Protein AF-A0A2V5M0D2-F1 (afdb_monomer_lite)

Secondary structure (DSSP, 8-state):
------------TTS--HHHHHHHHHHHHHHHHHH-GGGHHHHHHHHHHHHHHHHHHHHHHHHHHHHHHHHHTS-HHHHHHHHHHHHHHHHHHHHHHHHHHHHHHHHH-TT--

pLDDT: mean 85.84, std 12.55, range [46.84, 97.94]

Structure (mmCIF, N/CA/C/O backbone):
data_AF-A0A2V5M0D2-F1
#
_entry.id   AF-A0A2V5M0D2-F1
#
loop_
_atom_site.group_PDB
_atom_site.id
_atom_site.type_symbol
_atom_site.label_atom_id
_atom_site.label_alt_id
_atom_site.label_comp_id
_atom_site.label_asym_id
_atom_site.label_entity_id
_atom_site.label_seq_id
_atom_site.pdbx_PDB_ins_code
_atom_site.Cartn_x
_atom_site.Cartn_y
_atom_site.Cartn_z
_atom_site.occupancy
_atom_site.B_iso_or_equiv
_atom_site.auth_seq_id
_atom_site.auth_comp_id
_atom_site.auth_asym_id
_atom_site.auth_atom_id
_atom_site.pdbx_PDB_model_num
ATOM 1 N N . MET A 1 1 ? -16.526 43.620 7.195 1.00 46.84 1 MET A N 1
ATOM 2 C CA . MET A 1 1 ? -15.321 42.775 7.030 1.00 46.84 1 MET A CA 1
ATOM 3 C C . MET A 1 1 ? -15.617 41.745 5.949 1.00 46.84 1 MET A C 1
ATOM 5 O O . MET A 1 1 ? -16.422 40.856 6.179 1.00 46.84 1 MET A O 1
ATOM 9 N N . ILE A 1 2 ? -15.094 41.954 4.739 1.00 50.06 2 ILE A N 1
ATOM 10 C CA . ILE A 1 2 ? -15.476 41.215 3.525 1.00 50.06 2 ILE A CA 1
ATOM 11 C C . ILE A 1 2 ? -14.690 39.901 3.465 1.00 50.06 2 ILE A C 1
ATOM 13 O O . ILE A 1 2 ? -13.460 39.911 3.514 1.00 50.06 2 ILE A O 1
ATOM 17 N N . ALA A 1 3 ? -15.407 38.782 3.361 1.00 60.19 3 ALA A N 1
ATOM 18 C CA . ALA A 1 3 ? -14.834 37.463 3.138 1.00 60.19 3 ALA A CA 1
ATOM 19 C C . ALA A 1 3 ? -14.063 37.447 1.808 1.00 60.19 3 ALA A C 1
ATOM 21 O O . ALA A 1 3 ? -14.629 37.653 0.735 1.00 60.19 3 ALA A O 1
ATOM 22 N N . LYS A 1 4 ? -12.752 37.207 1.881 1.00 54.47 4 LYS A N 1
ATOM 23 C CA . LYS A 1 4 ? -11.897 36.994 0.714 1.00 54.47 4 LYS A CA 1
ATOM 24 C C . LYS A 1 4 ? -12.239 35.624 0.132 1.00 54.47 4 LYS A C 1
ATOM 26 O O . LYS A 1 4 ? -11.843 34.604 0.686 1.00 54.47 4 LYS A O 1
ATOM 31 N N . ALA A 1 5 ? -13.007 35.613 -0.955 1.00 61.75 5 ALA A N 1
ATOM 32 C CA . ALA A 1 5 ? -13.273 34.410 -1.731 1.00 61.75 5 ALA A CA 1
ATOM 33 C C . ALA A 1 5 ? -11.937 33.739 -2.092 1.00 61.75 5 ALA A C 1
ATOM 35 O O . ALA A 1 5 ? -11.074 34.352 -2.727 1.00 61.75 5 ALA A O 1
ATOM 36 N N . ALA A 1 6 ? -11.747 32.501 -1.632 1.00 62.81 6 ALA A N 1
ATOM 37 C CA . ALA A 1 6 ? -10.588 31.694 -1.974 1.00 62.81 6 ALA A CA 1
ATOM 38 C C . ALA A 1 6 ? -10.615 31.436 -3.487 1.00 62.81 6 ALA A C 1
ATOM 40 O O . ALA A 1 6 ? -11.467 30.712 -3.996 1.00 62.81 6 ALA A O 1
ATOM 41 N N . GLN A 1 7 ? -9.714 32.100 -4.210 1.00 66.06 7 GLN A N 1
ATOM 42 C CA . GLN A 1 7 ? -9.553 31.949 -5.653 1.00 66.06 7 GLN A CA 1
ATOM 43 C C . GLN A 1 7 ? -9.249 30.475 -5.986 1.00 66.06 7 GLN A C 1
ATOM 45 O O . GLN A 1 7 ? -8.350 29.900 -5.365 1.00 66.06 7 GLN A O 1
ATOM 50 N N . PRO A 1 8 ? -9.944 29.845 -6.953 1.00 58.25 8 PRO A N 1
ATOM 51 C CA . PRO A 1 8 ? -9.604 28.496 -7.382 1.00 58.25 8 PRO A CA 1
ATOM 52 C C . PRO A 1 8 ? -8.219 28.529 -8.034 1.00 58.25 8 PRO A C 1
ATOM 54 O O . PRO A 1 8 ? -8.001 29.252 -9.007 1.00 58.25 8 PRO A O 1
ATOM 57 N N . ILE A 1 9 ? -7.268 27.762 -7.492 1.00 68.06 9 ILE A N 1
ATOM 58 C CA . ILE A 1 9 ? -5.931 27.625 -8.077 1.00 68.06 9 ILE A CA 1
ATOM 59 C C . ILE A 1 9 ? -6.099 27.072 -9.497 1.00 68.06 9 ILE A C 1
ATOM 61 O O . ILE A 1 9 ? -6.389 25.889 -9.684 1.00 68.06 9 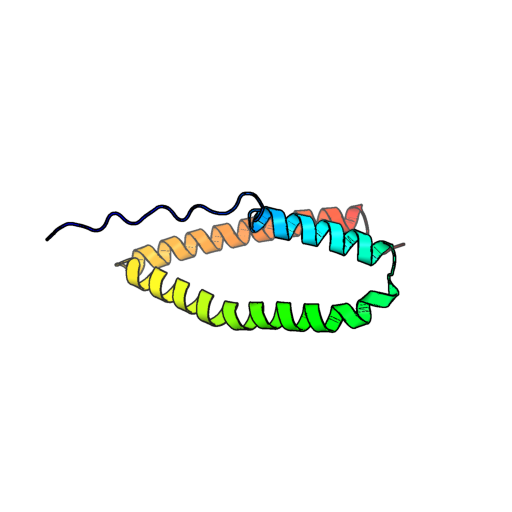ILE A O 1
ATOM 65 N N . ARG A 1 10 ? -5.936 27.935 -10.507 1.00 64.81 10 ARG A N 1
ATOM 66 C CA . ARG A 1 10 ? -5.910 27.539 -11.916 1.00 64.81 10 ARG A CA 1
ATOM 67 C C . ARG A 1 10 ? -4.667 26.685 -12.138 1.00 64.81 10 ARG A C 1
ATOM 69 O O . ARG A 1 10 ? -3.565 27.215 -12.244 1.00 64.81 10 ARG A O 1
ATOM 76 N N . ARG A 1 11 ? -4.830 25.359 -12.158 1.00 63.72 11 ARG A N 1
ATOM 77 C CA . ARG A 1 11 ? -3.735 24.449 -12.507 1.00 63.72 11 ARG A CA 1
ATOM 78 C C . ARG A 1 11 ? -3.382 24.657 -13.988 1.00 63.72 11 ARG A C 1
ATOM 80 O O . ARG A 1 11 ? -4.288 24.591 -14.818 1.00 63.72 11 ARG A O 1
ATOM 87 N N . PRO A 1 12 ? -2.113 24.933 -14.332 1.00 64.69 12 PRO A N 1
ATOM 88 C CA . PRO A 1 12 ? -1.683 25.023 -15.724 1.00 64.69 12 PRO A CA 1
ATOM 89 C C . PRO A 1 12 ? -1.973 23.710 -16.465 1.00 64.69 12 PRO A C 1
ATOM 91 O O . PRO A 1 12 ? -1.715 22.632 -15.932 1.00 64.69 12 PRO A O 1
ATOM 94 N N . TRP A 1 13 ? -2.470 23.800 -17.702 1.00 57.97 13 TRP A N 1
ATOM 95 C CA . TRP A 1 13 ? -2.872 22.663 -18.554 1.00 57.97 13 TRP A CA 1
ATOM 96 C C . TRP A 1 13 ? -1.727 21.672 -18.865 1.00 57.97 13 TRP A C 1
ATOM 98 O O . TRP A 1 13 ? -1.963 20.553 -19.307 1.00 57.97 13 TRP A O 1
ATOM 108 N N . TYR A 1 14 ? -0.481 22.066 -18.592 1.00 63.94 14 TYR A N 1
ATOM 109 C CA . TYR A 1 14 ? 0.740 21.286 -18.824 1.00 63.94 14 TYR A CA 1
ATOM 110 C C . TYR A 1 14 ? 1.184 20.441 -17.616 1.00 63.94 14 TYR A C 1
ATOM 112 O O . TYR A 1 14 ? 2.201 19.760 -17.703 1.00 63.94 14 TYR A O 1
ATOM 120 N N . LEU A 1 15 ? 0.475 20.496 -16.480 1.00 65.31 15 LEU A N 1
ATOM 121 C CA . LEU A 1 15 ? 0.763 19.676 -15.297 1.00 65.31 15 LEU A CA 1
ATOM 122 C C . LEU A 1 15 ? -0.215 18.492 -15.259 1.00 65.31 15 LEU A C 1
ATOM 124 O O . LEU A 1 15 ? -1.308 18.627 -14.698 1.00 65.31 15 LEU A O 1
ATOM 128 N N . PRO A 1 16 ? 0.134 17.346 -15.876 1.00 74.12 16 PRO A N 1
ATOM 129 C CA . PRO A 1 16 ? -0.686 16.144 -15.815 1.00 74.12 16 PRO A CA 1
ATOM 130 C C . PRO A 1 16 ? -0.961 15.740 -14.362 1.00 74.12 16 PRO A C 1
ATOM 132 O O . PRO A 1 16 ? -0.178 16.028 -13.455 1.00 74.12 16 PRO A O 1
ATOM 135 N N . SER A 1 17 ? -2.092 15.066 -14.136 1.00 86.75 17 SER A N 1
ATOM 136 C CA . SER A 1 17 ? -2.435 14.545 -12.810 1.00 86.75 17 SER A CA 1
ATOM 137 C C . SER A 1 17 ? -1.317 13.643 -12.272 1.00 86.75 17 SER A C 1
ATOM 139 O O . SER A 1 17 ? -0.613 13.000 -13.053 1.00 86.75 17 SER A O 1
ATOM 141 N N . LEU A 1 18 ? -1.171 13.551 -10.947 1.00 88.19 18 LEU A N 1
ATOM 142 C CA . LEU A 1 18 ? -0.157 12.683 -10.336 1.00 88.19 18 LEU A CA 1
ATOM 143 C C . LEU A 1 18 ? -0.306 11.230 -10.819 1.00 88.19 18 LEU A C 1
ATOM 145 O O . LEU A 1 18 ? 0.679 10.571 -11.129 1.00 88.19 18 LEU A O 1
ATOM 149 N N . THR A 1 19 ? -1.546 10.766 -10.985 1.00 89.69 19 THR A N 1
ATOM 150 C CA . THR A 1 19 ? -1.860 9.457 -11.569 1.00 89.69 19 THR A CA 1
ATOM 151 C C . THR A 1 19 ? -1.305 9.322 -12.986 1.00 89.69 19 THR A C 1
ATOM 153 O O . THR A 1 19 ? -0.652 8.333 -13.303 1.00 89.69 19 THR A O 1
ATOM 156 N N . THR A 1 20 ? -1.505 10.333 -13.834 1.00 90.00 20 THR A N 1
ATOM 157 C CA . THR A 1 20 ? -0.954 10.358 -15.195 1.00 90.00 20 THR A CA 1
ATOM 158 C C . THR A 1 20 ? 0.577 10.355 -15.177 1.00 90.00 20 THR A C 1
ATOM 160 O O . THR A 1 20 ? 1.186 9.639 -15.963 1.00 90.00 20 THR A O 1
ATOM 163 N N . GLN A 1 21 ? 1.209 11.093 -14.260 1.00 90.25 21 GLN A N 1
ATOM 164 C CA . GLN A 1 21 ? 2.668 11.102 -14.106 1.00 90.25 21 GLN A CA 1
ATOM 165 C C . GLN A 1 21 ? 3.217 9.732 -13.687 1.00 90.25 21 GLN A C 1
ATOM 167 O O . GLN A 1 21 ? 4.213 9.286 -14.250 1.00 90.25 21 GLN A O 1
ATOM 172 N N . ILE A 1 22 ? 2.550 9.038 -12.758 1.00 92.62 22 ILE A N 1
ATOM 173 C CA . ILE A 1 22 ? 2.925 7.678 -12.336 1.00 92.62 22 ILE A CA 1
ATOM 174 C C . ILE A 1 22 ? 2.805 6.701 -13.509 1.00 92.62 22 ILE A C 1
ATOM 176 O O . ILE A 1 22 ? 3.718 5.913 -13.738 1.00 92.62 22 ILE A O 1
ATOM 180 N N . MET A 1 23 ? 1.720 6.778 -14.284 1.00 94.50 23 MET A N 1
ATOM 181 C CA . MET A 1 23 ? 1.530 5.922 -15.459 1.00 94.50 23 MET A CA 1
ATOM 182 C C . MET A 1 23 ? 2.604 6.160 -16.525 1.00 94.50 23 MET A C 1
ATOM 184 O O . MET A 1 23 ? 3.170 5.199 -17.041 1.00 94.50 23 MET A O 1
ATOM 188 N N . ILE A 1 24 ? 2.932 7.423 -16.820 1.00 93.75 24 ILE A N 1
ATOM 189 C CA . ILE A 1 24 ? 4.025 7.762 -17.743 1.00 93.75 24 ILE A CA 1
ATOM 190 C C . ILE A 1 24 ? 5.354 7.220 -17.202 1.00 93.75 24 ILE A C 1
ATOM 192 O O . ILE A 1 24 ? 6.095 6.582 -17.944 1.00 93.75 24 ILE A O 1
ATOM 196 N N . GLY A 1 25 ? 5.636 7.413 -15.910 1.00 91.06 25 GLY A N 1
ATOM 197 C CA . GLY A 1 25 ? 6.846 6.907 -15.261 1.00 91.06 25 GLY A CA 1
ATOM 198 C C . GLY A 1 25 ? 6.971 5.382 -15.313 1.00 91.06 25 GLY A C 1
ATOM 199 O O . GLY A 1 25 ? 8.057 4.876 -15.580 1.00 91.06 25 GLY A O 1
ATOM 200 N N . LEU A 1 26 ? 5.868 4.649 -15.132 1.00 93.44 26 LEU A N 1
ATOM 201 C CA . LEU A 1 26 ? 5.827 3.188 -15.237 1.00 93.44 26 LEU A CA 1
ATOM 202 C C . LEU A 1 26 ? 6.169 2.718 -16.655 1.00 93.44 26 LEU A C 1
ATOM 204 O O . LEU A 1 26 ? 7.006 1.834 -16.828 1.00 93.44 26 LEU A O 1
ATOM 208 N N . VAL A 1 27 ? 5.541 3.326 -17.665 1.00 94.88 27 VAL A N 1
ATOM 209 C CA . VAL A 1 27 ? 5.766 2.974 -19.073 1.00 94.88 27 VAL A CA 1
ATOM 210 C C . VAL A 1 27 ? 7.205 3.292 -19.472 1.00 94.88 27 VAL A C 1
ATOM 212 O O . VAL A 1 27 ? 7.909 2.416 -19.968 1.00 94.88 27 VAL A O 1
ATOM 215 N N . VAL A 1 28 ? 7.677 4.510 -19.195 1.00 91.88 28 VAL A N 1
ATOM 216 C CA . VAL A 1 28 ? 9.052 4.928 -19.507 1.00 91.88 28 VAL A CA 1
ATOM 217 C C . VAL A 1 28 ? 10.069 4.062 -18.765 1.00 91.88 28 VAL A C 1
ATOM 219 O O . VAL A 1 28 ? 11.021 3.594 -19.380 1.00 91.88 28 VAL A O 1
ATOM 222 N N . GLY A 1 29 ? 9.857 3.789 -17.475 1.00 89.38 29 GLY A N 1
ATOM 223 C CA . GLY A 1 29 ? 10.727 2.918 -16.684 1.00 89.38 29 GLY A CA 1
ATOM 224 C C . GLY A 1 29 ? 10.814 1.498 -17.250 1.00 89.38 29 GLY A C 1
ATOM 225 O O . GLY A 1 29 ? 11.912 0.953 -17.358 1.00 89.38 29 GLY A O 1
ATOM 226 N N . GLY A 1 30 ? 9.685 0.929 -17.685 1.00 90.31 30 GLY A N 1
ATOM 227 C CA . GLY A 1 30 ? 9.645 -0.371 -18.357 1.00 90.31 30 GLY A CA 1
ATOM 228 C C . GLY A 1 30 ? 10.404 -0.378 -19.688 1.00 90.31 30 GLY A C 1
ATOM 229 O O . GLY A 1 30 ? 11.233 -1.258 -19.917 1.00 90.31 30 GLY A O 1
ATOM 230 N N . PHE A 1 31 ? 10.190 0.631 -20.538 1.00 91.12 31 PHE A N 1
ATOM 231 C CA . PHE A 1 31 ? 10.898 0.762 -21.817 1.00 91.12 31 PHE A CA 1
ATOM 232 C C . PHE A 1 31 ? 12.410 0.949 -21.639 1.00 91.12 31 PHE A C 1
ATOM 234 O O . PHE A 1 31 ? 13.195 0.312 -22.339 1.00 91.12 31 PHE A O 1
ATOM 241 N N . VAL A 1 32 ? 12.834 1.788 -20.691 1.00 87.38 32 VAL A N 1
ATOM 242 C CA . VAL A 1 32 ? 14.258 2.002 -20.386 1.00 87.38 32 VAL A CA 1
ATOM 243 C C . VAL A 1 32 ? 14.898 0.716 -19.861 1.00 87.38 32 VAL A C 1
ATOM 245 O O . VAL A 1 32 ? 15.989 0.362 -20.307 1.00 87.38 32 VAL A O 1
ATOM 248 N N . GLY A 1 33 ? 14.208 -0.015 -18.977 1.00 86.75 33 GLY A N 1
ATOM 249 C CA . GLY A 1 33 ? 14.669 -1.310 -18.475 1.00 86.75 33 GLY A CA 1
ATOM 250 C C . GLY A 1 33 ? 14.839 -2.362 -19.576 1.00 86.75 33 GLY A C 1
ATOM 251 O O . GLY A 1 33 ? 15.785 -3.143 -19.525 1.00 86.75 33 GLY A O 1
ATOM 252 N N . TRP A 1 34 ? 13.977 -2.346 -20.598 1.00 86.69 34 TRP A N 1
ATOM 253 C CA . TRP A 1 34 ? 14.085 -3.237 -21.757 1.00 86.69 34 TRP A CA 1
ATOM 254 C C . TRP A 1 34 ? 15.241 -2.863 -22.699 1.00 86.69 34 TRP A C 1
ATOM 256 O O . TRP A 1 34 ? 15.963 -3.742 -23.162 1.00 86.69 34 TRP A O 1
ATOM 266 N N . LEU A 1 35 ? 15.454 -1.568 -22.960 1.00 86.44 35 LEU A N 1
ATOM 267 C CA . LEU A 1 35 ? 16.505 -1.097 -23.872 1.00 86.44 35 LEU A CA 1
ATOM 268 C C . LEU A 1 35 ? 17.918 -1.218 -23.283 1.00 86.44 35 LEU A C 1
ATOM 270 O O . LEU A 1 35 ? 18.878 -1.408 -24.030 1.00 86.44 35 LEU A O 1
ATOM 274 N N . ARG A 1 36 ? 18.073 -1.044 -21.964 1.00 80.75 36 ARG A N 1
ATOM 275 C CA . ARG A 1 36 ? 19.376 -1.023 -21.277 1.00 80.75 36 ARG A CA 1
ATOM 276 C C . ARG A 1 36 ? 19.306 -1.736 -19.919 1.00 80.75 36 ARG A C 1
ATOM 278 O O . ARG A 1 36 ? 19.249 -1.065 -18.887 1.00 80.75 36 ARG A O 1
ATOM 285 N N . PRO A 1 37 ? 19.386 -3.078 -19.890 1.00 78.00 37 PRO A N 1
ATOM 286 C CA . PRO A 1 37 ? 19.326 -3.847 -18.643 1.00 78.00 37 PRO A CA 1
ATOM 287 C C . PRO A 1 37 ? 20.469 -3.518 -17.661 1.00 78.00 37 PRO A C 1
ATOM 289 O O . PRO A 1 37 ? 20.263 -3.543 -16.448 1.00 78.00 37 PRO A O 1
ATOM 292 N N . ASP A 1 38 ? 21.642 -3.104 -18.154 1.00 78.25 38 ASP A N 1
ATOM 293 C CA . ASP A 1 38 ? 22.812 -2.770 -17.319 1.00 78.25 38 ASP A CA 1
ATOM 294 C C . ASP A 1 38 ? 22.609 -1.538 -16.419 1.00 78.25 38 ASP A C 1
ATOM 296 O O . ASP A 1 38 ? 23.305 -1.355 -15.419 1.00 78.25 38 ASP A O 1
ATOM 300 N N . TRP A 1 39 ? 21.639 -0.676 -16.748 1.00 76.75 39 TRP A N 1
ATOM 301 C CA . TRP A 1 39 ? 21.308 0.505 -15.943 1.00 76.75 39 TRP A CA 1
ATOM 302 C C . TRP A 1 39 ? 20.590 0.156 -14.634 1.00 76.75 39 TRP A C 1
ATOM 304 O O . TRP A 1 39 ? 20.444 1.021 -13.766 1.00 76.75 39 TRP A O 1
ATOM 314 N N . GLY A 1 40 ? 20.199 -1.111 -14.449 1.00 69.75 40 GLY A N 1
ATOM 315 C CA . GLY A 1 40 ? 19.565 -1.599 -13.228 1.00 69.75 40 GLY A CA 1
ATOM 316 C C . GLY A 1 40 ? 20.351 -1.252 -11.961 1.00 69.75 40 GLY A C 1
ATOM 317 O O . GLY A 1 40 ? 19.743 -0.846 -10.976 1.00 69.75 40 GLY A O 1
ATOM 318 N N . ASN A 1 41 ? 21.688 -1.298 -12.002 1.00 74.94 41 ASN A N 1
ATOM 319 C CA . ASN A 1 41 ? 22.539 -1.021 -10.837 1.00 74.94 41 ASN A CA 1
ATOM 320 C C . ASN A 1 41 ? 22.520 0.454 -10.400 1.00 74.94 41 ASN A C 1
ATOM 322 O O . ASN A 1 41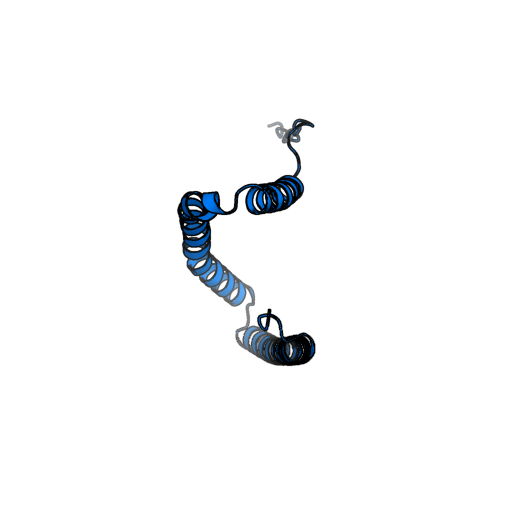 ? 22.514 0.742 -9.206 1.00 74.94 41 ASN A O 1
ATOM 326 N N . ALA A 1 42 ? 22.472 1.399 -11.344 1.00 78.38 42 ALA A N 1
ATOM 327 C CA . ALA A 1 42 ? 22.404 2.827 -11.020 1.00 78.38 42 ALA A CA 1
ATOM 328 C C . ALA A 1 42 ? 21.013 3.221 -10.494 1.00 78.38 42 ALA A C 1
ATOM 330 O O . ALA A 1 42 ? 20.884 4.009 -9.558 1.00 78.38 42 ALA A O 1
ATOM 331 N N . VAL A 1 43 ? 19.960 2.627 -11.066 1.00 84.69 43 VAL A N 1
ATOM 332 C CA . VAL A 1 43 ? 18.568 2.857 -10.650 1.00 84.69 43 VAL A CA 1
ATOM 333 C C . VAL A 1 43 ? 18.253 2.163 -9.320 1.00 84.69 43 VAL A C 1
ATOM 335 O O . VAL A 1 43 ? 17.398 2.635 -8.570 1.00 84.69 43 VAL A O 1
ATOM 338 N N . TYR A 1 44 ? 18.972 1.088 -8.986 1.00 84.56 44 TYR A N 1
ATOM 339 C CA . TYR A 1 44 ? 18.825 0.348 -7.733 1.00 84.56 44 TYR A CA 1
ATOM 340 C C . TYR A 1 44 ? 18.928 1.263 -6.508 1.00 84.56 44 TYR A C 1
ATOM 342 O O . TYR A 1 44 ? 18.050 1.236 -5.649 1.00 84.56 44 TYR A O 1
ATOM 350 N N . PHE A 1 4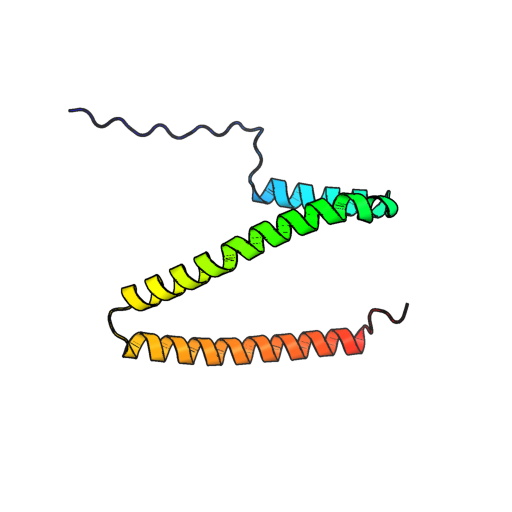5 ? 19.945 2.131 -6.459 1.00 89.44 45 PHE A N 1
ATOM 351 C CA . PHE A 1 45 ? 20.134 3.072 -5.350 1.00 89.44 45 PHE A CA 1
ATOM 352 C C . PHE A 1 45 ? 18.944 4.027 -5.190 1.00 89.44 45 PHE A C 1
ATOM 354 O O . PHE A 1 45 ? 18.440 4.227 -4.085 1.00 89.44 45 PHE A O 1
ATOM 361 N N . LEU A 1 46 ? 18.450 4.575 -6.303 1.00 91.69 46 LEU A N 1
ATOM 362 C CA . LEU A 1 46 ? 17.309 5.486 -6.299 1.00 91.69 46 LEU A CA 1
ATOM 363 C C . LEU A 1 46 ? 16.022 4.782 -5.843 1.00 91.69 46 LEU A C 1
ATOM 365 O O . LEU A 1 46 ? 15.261 5.335 -5.046 1.00 91.69 46 LEU A O 1
ATOM 369 N N . ARG A 1 47 ? 15.798 3.549 -6.312 1.00 90.44 47 ARG A N 1
ATOM 370 C CA . ARG A 1 47 ? 14.671 2.708 -5.895 1.00 90.44 47 ARG A CA 1
ATOM 371 C C . ARG A 1 47 ? 14.730 2.419 -4.400 1.00 90.44 47 ARG A C 1
ATOM 373 O O . ARG A 1 47 ? 13.722 2.567 -3.717 1.00 90.44 47 ARG A O 1
ATOM 380 N N . ASP A 1 48 ? 15.889 2.020 -3.895 1.00 93.50 48 ASP A N 1
ATOM 381 C CA . ASP A 1 48 ? 16.045 1.648 -2.493 1.00 93.50 48 ASP A CA 1
ATOM 382 C C . ASP A 1 48 ? 15.833 2.853 -1.570 1.00 93.50 48 ASP A C 1
ATOM 384 O O . ASP A 1 48 ? 15.101 2.736 -0.587 1.00 93.50 48 ASP A O 1
ATOM 388 N N . ILE A 1 49 ? 16.355 4.035 -1.923 1.00 95.31 49 ILE A N 1
ATOM 389 C CA . ILE A 1 49 ? 16.034 5.284 -1.214 1.00 95.31 49 ILE A CA 1
ATOM 390 C C . ILE A 1 49 ? 14.524 5.525 -1.222 1.00 95.31 49 ILE A C 1
ATOM 392 O O . ILE A 1 49 ? 13.929 5.690 -0.159 1.00 95.31 49 ILE A O 1
ATOM 396 N N . PHE A 1 50 ? 13.886 5.509 -2.393 1.00 94.38 50 PHE A N 1
ATOM 397 C CA . PHE A 1 50 ? 12.455 5.786 -2.520 1.00 94.38 50 PHE A CA 1
ATOM 398 C C . PHE A 1 50 ? 11.594 4.832 -1.677 1.00 94.38 50 PHE A C 1
ATOM 400 O O . PHE A 1 50 ? 10.712 5.269 -0.935 1.00 94.38 50 PHE A O 1
ATOM 407 N N . ILE A 1 51 ? 11.884 3.531 -1.729 1.00 95.50 51 ILE A N 1
ATOM 408 C CA . ILE A 1 51 ? 11.174 2.522 -0.941 1.00 95.50 51 ILE A CA 1
ATOM 409 C C . ILE A 1 51 ? 11.442 2.697 0.558 1.00 95.50 51 ILE A C 1
ATOM 411 O O . ILE A 1 51 ? 10.518 2.544 1.356 1.00 95.50 51 ILE A O 1
ATOM 415 N N . ASN A 1 52 ? 12.663 3.049 0.963 1.00 96.50 52 ASN A N 1
ATOM 416 C CA . ASN A 1 52 ? 12.979 3.314 2.368 1.00 96.50 52 ASN A CA 1
ATOM 417 C C . ASN A 1 52 ? 12.271 4.570 2.896 1.00 96.50 52 ASN A C 1
ATOM 419 O O . ASN A 1 52 ? 11.802 4.560 4.034 1.00 96.50 52 ASN A O 1
ATOM 423 N N . LEU A 1 53 ? 12.113 5.606 2.066 1.00 96.94 53 LEU A N 1
ATOM 424 C CA . LEU A 1 53 ? 11.308 6.789 2.388 1.00 96.94 53 LEU A CA 1
ATOM 425 C C . LEU A 1 53 ? 9.830 6.430 2.585 1.00 96.94 53 LEU A C 1
ATOM 427 O O . LEU A 1 53 ? 9.207 6.897 3.532 1.00 96.94 53 LEU A O 1
ATOM 431 N N . ILE A 1 54 ? 9.260 5.577 1.730 1.00 96.56 54 ILE A N 1
ATOM 432 C CA . ILE A 1 54 ? 7.880 5.111 1.924 1.00 96.56 54 ILE A CA 1
ATOM 433 C C . ILE A 1 54 ? 7.776 4.305 3.225 1.00 96.56 54 ILE A C 1
ATOM 435 O O . ILE A 1 54 ? 6.908 4.574 4.055 1.00 96.56 54 ILE A O 1
ATOM 439 N N . LYS A 1 55 ? 8.684 3.346 3.439 1.00 95.06 55 LYS A N 1
ATOM 440 C CA . LYS A 1 55 ? 8.694 2.487 4.632 1.00 95.06 55 LYS A CA 1
ATOM 441 C C . LYS A 1 55 ? 8.813 3.281 5.935 1.00 95.06 55 LYS A C 1
ATOM 443 O O . LYS A 1 55 ? 8.138 2.925 6.899 1.00 95.06 55 LYS A O 1
ATOM 448 N N . SER A 1 56 ? 9.609 4.353 5.969 1.00 97.62 56 SER A N 1
ATOM 449 C CA . SER A 1 56 ? 9.762 5.185 7.171 1.00 97.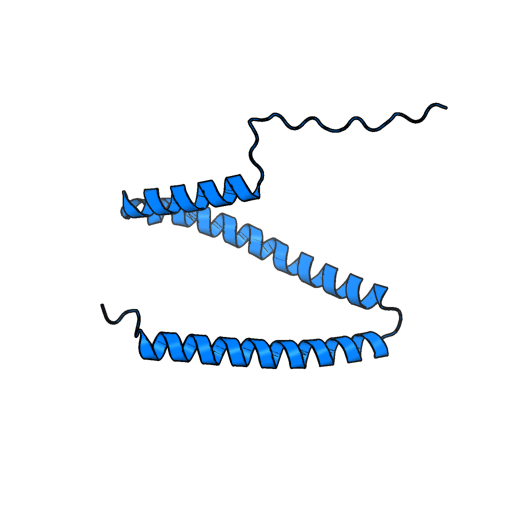62 56 SER A CA 1
ATOM 450 C C . SER A 1 56 ? 8.476 5.930 7.550 1.00 97.62 56 SER A C 1
ATOM 452 O O . SER A 1 56 ? 8.239 6.170 8.732 1.00 97.62 56 SER A O 1
ATOM 454 N N . ILE A 1 57 ? 7.614 6.237 6.575 1.00 97.44 57 ILE A N 1
ATOM 455 C CA . ILE A 1 57 ? 6.332 6.926 6.784 1.00 97.44 57 ILE A CA 1
ATOM 456 C C . ILE A 1 57 ? 5.202 5.946 7.138 1.00 97.44 57 ILE A C 1
ATOM 458 O O . ILE A 1 57 ? 4.302 6.305 7.898 1.00 97.44 57 ILE A O 1
ATOM 462 N N . ILE A 1 58 ? 5.232 4.704 6.633 1.00 97.38 58 ILE A N 1
ATOM 463 C CA . ILE A 1 58 ? 4.153 3.722 6.862 1.00 97.38 58 ILE A CA 1
ATOM 464 C C . ILE A 1 58 ? 3.914 3.491 8.360 1.00 97.38 58 ILE A C 1
ATOM 466 O O . ILE A 1 58 ? 2.766 3.522 8.798 1.00 97.38 58 ILE A O 1
ATOM 470 N N . ALA A 1 59 ? 4.969 3.288 9.153 1.00 96.44 59 ALA A N 1
ATOM 471 C CA . ALA A 1 59 ? 4.837 2.990 10.580 1.00 96.44 59 ALA A CA 1
ATOM 472 C C . ALA A 1 59 ? 4.088 4.086 11.378 1.00 96.44 59 ALA A C 1
ATOM 474 O O . ALA A 1 59 ? 3.063 3.768 11.991 1.00 96.44 59 ALA A O 1
ATOM 475 N N . PRO A 1 60 ? 4.515 5.369 11.360 1.00 96.44 60 PRO A N 1
ATOM 476 C CA . PRO A 1 60 ? 3.804 6.428 12.075 1.00 96.44 60 PRO A CA 1
ATOM 477 C C . PRO A 1 60 ? 2.404 6.688 11.508 1.00 96.44 60 PRO A C 1
ATOM 479 O O . PRO A 1 60 ? 1.487 6.993 12.274 1.00 96.44 60 PRO A O 1
ATOM 482 N N . LEU A 1 61 ? 2.207 6.526 10.194 1.00 97.25 61 LEU A N 1
ATOM 483 C CA . LEU A 1 61 ? 0.904 6.700 9.554 1.00 97.25 61 LEU A CA 1
ATOM 484 C C . LEU A 1 61 ? -0.096 5.638 10.025 1.00 97.25 61 LEU A C 1
ATOM 486 O O . LEU A 1 61 ? -1.178 5.979 10.500 1.00 97.25 61 LEU A O 1
ATOM 490 N N . VAL A 1 62 ? 0.275 4.356 9.954 1.00 96.38 62 VAL A N 1
ATOM 491 C CA . VAL A 1 62 ? -0.585 3.240 10.371 1.00 96.38 62 VAL A CA 1
ATOM 492 C C . VAL A 1 62 ? -0.929 3.358 11.854 1.00 96.38 62 VAL A C 1
ATOM 494 O O . VAL A 1 62 ? -2.107 3.299 12.204 1.00 96.38 62 VAL A O 1
ATOM 497 N N . PHE A 1 63 ? 0.054 3.623 12.717 1.00 96.44 63 PHE A N 1
ATOM 498 C CA . PHE A 1 63 ? -0.198 3.824 14.145 1.00 96.44 63 PHE A CA 1
ATOM 499 C C . PHE A 1 63 ? -1.207 4.952 14.394 1.00 96.44 63 PHE A C 1
ATOM 501 O O . PHE A 1 63 ? -2.224 4.744 15.057 1.00 96.44 63 PHE A O 1
ATOM 508 N N . SER A 1 64 ? -0.973 6.123 13.797 1.00 96.19 64 SER A N 1
ATOM 509 C CA . SER A 1 64 ? -1.846 7.289 13.960 1.00 96.19 64 SER A CA 1
ATOM 510 C C . SER A 1 64 ? -3.270 7.008 13.478 1.00 96.19 64 SER A C 1
ATOM 512 O O . SER A 1 64 ? -4.232 7.340 14.169 1.00 96.19 64 SER A O 1
ATOM 514 N N . THR A 1 65 ? -3.427 6.349 12.325 1.00 94.56 65 THR A N 1
ATOM 515 C CA . THR A 1 65 ? -4.755 6.007 11.787 1.00 94.56 65 THR A CA 1
ATOM 516 C C . THR A 1 65 ? -5.520 5.038 12.685 1.00 94.56 65 THR A C 1
ATOM 518 O O . THR A 1 65 ? -6.716 5.229 12.895 1.00 94.56 65 THR A O 1
ATOM 521 N N . ILE A 1 66 ? -4.843 4.047 13.272 1.00 92.56 66 ILE A N 1
ATOM 522 C CA . ILE A 1 66 ? -5.463 3.105 14.209 1.00 92.56 66 ILE A CA 1
ATOM 523 C C . ILE A 1 66 ? -5.873 3.831 15.494 1.00 92.56 66 ILE A C 1
ATOM 525 O O . ILE A 1 66 ? -7.005 3.668 15.942 1.00 92.56 66 ILE A O 1
ATOM 529 N N . VAL A 1 67 ? -5.000 4.671 16.062 1.00 91.88 67 VAL A N 1
ATOM 530 C CA . VAL A 1 67 ? -5.302 5.438 17.283 1.00 91.88 67 VAL A CA 1
ATOM 531 C C . VAL A 1 67 ? -6.509 6.349 17.074 1.00 91.88 67 VAL A C 1
ATOM 533 O O . VAL A 1 67 ? -7.460 6.288 17.851 1.00 91.88 67 VAL A O 1
ATOM 536 N N . VAL A 1 68 ? -6.512 7.147 16.002 1.00 91.81 68 VAL A N 1
ATOM 537 C CA . VAL A 1 68 ? -7.634 8.038 15.666 1.00 91.81 68 VAL A CA 1
ATOM 538 C C . VAL A 1 68 ? -8.905 7.234 15.378 1.00 91.81 68 VAL A C 1
ATOM 540 O O . VAL A 1 68 ? -9.984 7.608 15.836 1.00 91.81 68 VAL A O 1
ATOM 543 N N . GLY A 1 69 ? -8.786 6.100 14.683 1.00 88.31 69 GLY A N 1
ATOM 544 C CA . GLY A 1 69 ? -9.907 5.210 14.386 1.00 88.31 69 GLY A CA 1
ATOM 545 C C . GLY A 1 69 ? -10.553 4.611 15.639 1.00 88.31 69 GLY A C 1
ATOM 546 O O . GLY A 1 69 ? -11.779 4.561 15.735 1.00 88.31 69 GLY A O 1
ATOM 547 N N . ILE A 1 70 ? -9.752 4.200 16.626 1.00 86.38 70 ILE A N 1
ATOM 548 C CA . ILE A 1 70 ? -10.254 3.669 17.901 1.00 86.38 70 ILE A CA 1
ATOM 549 C C . ILE A 1 70 ? -10.836 4.799 18.762 1.00 86.38 70 ILE A C 1
ATOM 551 O O . ILE A 1 70 ? -11.928 4.638 19.311 1.00 86.38 70 ILE A O 1
ATOM 555 N N . ALA A 1 71 ? -10.152 5.946 18.848 1.00 87.19 71 ALA A N 1
ATOM 556 C CA . ALA A 1 71 ? -10.591 7.096 19.640 1.00 87.19 71 ALA A CA 1
ATOM 557 C C . ALA A 1 71 ? -11.928 7.677 19.144 1.00 87.19 71 ALA A C 1
ATOM 559 O O . ALA A 1 71 ? -12.792 8.016 19.951 1.00 87.19 71 ALA A O 1
ATOM 560 N N . GLY A 1 72 ? -12.138 7.739 17.824 1.00 81.81 72 GLY A N 1
ATOM 561 C CA . GLY A 1 72 ? -13.372 8.255 17.221 1.00 81.81 72 GLY A CA 1
ATOM 562 C C . GLY A 1 72 ? -14.586 7.326 17.335 1.00 81.81 72 GLY A C 1
ATOM 563 O O . GLY A 1 72 ? -15.719 7.763 17.149 1.00 81.81 72 GLY A O 1
ATOM 564 N N . ALA A 1 73 ? -14.392 6.045 17.655 1.00 76.50 73 ALA A N 1
ATOM 565 C CA . ALA A 1 73 ? -15.466 5.054 17.633 1.00 76.50 73 ALA A CA 1
ATOM 566 C C . ALA A 1 73 ? -16.347 5.028 18.901 1.00 76.50 73 ALA A C 1
ATOM 568 O O . ALA A 1 73 ? -17.345 4.299 18.929 1.00 76.50 73 ALA A O 1
ATOM 569 N N . GLY A 1 74 ? -16.009 5.809 19.936 1.00 71.50 74 GLY A N 1
ATOM 570 C CA . GLY A 1 74 ? -16.830 6.118 21.122 1.00 71.50 74 GLY A CA 1
ATOM 571 C C . GLY A 1 74 ? -17.165 4.954 22.071 1.00 71.50 74 GLY A C 1
ATOM 572 O O . GLY A 1 74 ? -17.381 5.173 23.257 1.00 71.50 74 GLY A O 1
ATOM 573 N N . ALA A 1 75 ? -17.194 3.707 21.591 1.00 80.56 75 ALA A N 1
ATOM 574 C CA . ALA A 1 75 ? -17.475 2.513 22.378 1.00 80.56 75 ALA A CA 1
ATOM 575 C C . ALA A 1 75 ? -16.546 1.361 21.977 1.00 80.56 75 ALA A C 1
ATOM 577 O O . ALA A 1 75 ? -16.661 0.797 20.884 1.00 80.56 75 ALA A O 1
ATOM 578 N N . LEU A 1 76 ? -15.694 0.932 22.912 1.00 75.62 76 LEU A N 1
ATOM 579 C CA . LEU A 1 76 ? -14.718 -0.150 22.723 1.00 75.62 76 LEU A CA 1
ATOM 580 C C . LEU A 1 76 ? -15.371 -1.462 22.240 1.00 75.62 76 LEU A C 1
ATOM 582 O O . LEU A 1 76 ? -14.825 -2.184 21.410 1.00 75.62 76 LEU A O 1
ATOM 586 N N . ARG A 1 77 ? -16.609 -1.732 22.677 1.00 80.00 77 ARG A N 1
ATOM 587 C CA . ARG A 1 77 ? -17.402 -2.902 22.260 1.00 80.00 77 ARG A CA 1
ATOM 588 C C . ARG A 1 77 ? -17.836 -2.853 20.787 1.00 80.00 77 ARG A C 1
ATOM 590 O O . ARG A 1 77 ? -17.950 -3.902 20.153 1.00 80.00 77 ARG A O 1
ATOM 597 N N . LYS A 1 78 ? -18.079 -1.658 20.230 1.00 80.94 78 LYS A N 1
ATOM 598 C CA . LYS A 1 78 ? -18.372 -1.485 18.795 1.00 80.94 78 LYS A CA 1
ATOM 599 C C . LYS A 1 78 ? -17.105 -1.692 17.962 1.00 80.94 78 LYS A C 1
ATOM 601 O O . LYS A 1 78 ? -17.166 -2.414 16.968 1.00 80.94 78 LYS A O 1
ATOM 606 N N . VAL A 1 79 ? -15.973 -1.148 18.417 1.00 83.69 79 VAL A N 1
ATOM 607 C CA . VAL A 1 79 ? -14.651 -1.345 17.794 1.00 83.69 79 VAL A CA 1
ATOM 608 C C . VAL A 1 79 ? -14.281 -2.822 17.749 1.00 83.69 79 VAL A C 1
ATOM 610 O O . VAL A 1 79 ? -13.963 -3.329 16.680 1.00 83.69 79 VAL A O 1
ATOM 613 N N . GLY A 1 80 ? -14.413 -3.545 18.866 1.00 85.69 80 GLY A N 1
ATOM 614 C CA . GLY A 1 80 ? -14.102 -4.976 18.923 1.00 85.69 80 GLY A CA 1
ATOM 615 C C . GLY A 1 80 ? -14.932 -5.812 17.942 1.00 85.69 80 GLY A C 1
ATOM 616 O O . GLY A 1 80 ? -14.398 -6.678 17.256 1.00 85.69 80 GLY A O 1
ATOM 617 N N . ARG A 1 81 ? -16.231 -5.510 17.788 1.00 88.88 81 ARG A N 1
ATOM 618 C CA . ARG A 1 81 ? -17.087 -6.200 16.806 1.00 88.88 81 ARG A CA 1
ATOM 619 C C . ARG A 1 81 ? -16.684 -5.892 15.362 1.00 88.88 81 ARG A C 1
ATOM 621 O O . ARG A 1 81 ? -16.722 -6.790 14.526 1.00 88.88 81 ARG A O 1
ATOM 628 N N . MET A 1 82 ? -16.334 -4.642 15.062 1.00 89.50 82 MET A N 1
ATOM 629 C CA . MET A 1 82 ? -15.799 -4.256 13.752 1.00 89.50 82 MET A CA 1
ATOM 630 C C . MET A 1 82 ? -14.467 -4.955 13.469 1.00 89.50 82 MET A C 1
ATOM 632 O O . MET A 1 82 ? -14.308 -5.512 12.390 1.00 89.50 82 MET A O 1
ATOM 636 N N . GLY A 1 83 ? -13.568 -5.010 14.455 1.00 90.00 83 GLY A N 1
ATOM 637 C CA . GLY A 1 83 ? -12.283 -5.698 14.355 1.00 90.00 83 GLY A CA 1
ATOM 638 C C . GLY A 1 83 ? -12.437 -7.187 14.052 1.00 90.00 83 GLY A C 1
ATOM 639 O O . GLY A 1 83 ? -11.819 -7.676 13.117 1.00 90.00 83 GLY A O 1
ATOM 640 N N . ILE A 1 84 ? -13.326 -7.896 14.757 1.00 94.25 84 ILE A N 1
ATOM 641 C CA . ILE A 1 84 ? -13.590 -9.321 14.489 1.00 94.25 84 ILE A CA 1
ATOM 642 C C . ILE A 1 84 ? -14.142 -9.528 13.073 1.00 94.25 84 ILE A C 1
ATOM 644 O O . ILE A 1 84 ? -13.687 -10.419 12.361 1.00 94.25 84 ILE A O 1
ATOM 648 N N . LYS A 1 85 ? -15.096 -8.695 12.633 1.00 94.38 85 LYS A N 1
ATOM 649 C CA . LYS A 1 85 ? -15.620 -8.765 11.259 1.00 94.38 85 LYS A CA 1
ATOM 650 C C . LYS A 1 85 ? -14.525 -8.515 10.223 1.00 94.38 85 LYS A C 1
ATOM 652 O O . LYS A 1 85 ? -14.476 -9.221 9.223 1.00 94.38 85 LYS A O 1
ATOM 657 N N . ALA A 1 86 ? -13.654 -7.539 10.473 1.00 93.94 86 ALA A N 1
ATOM 658 C CA . ALA A 1 86 ? -12.522 -7.235 9.609 1.00 93.94 86 ALA A CA 1
ATOM 659 C C . ALA A 1 86 ? -11.508 -8.384 9.572 1.00 93.94 86 ALA A C 1
ATOM 661 O O . ALA A 1 86 ? -11.002 -8.685 8.503 1.00 93.94 86 ALA A O 1
ATOM 662 N N . LEU A 1 87 ? -11.254 -9.053 10.700 1.00 95.75 87 LEU A N 1
ATOM 663 C CA . LEU A 1 87 ? -10.320 -10.175 10.787 1.00 95.75 87 LEU A CA 1
ATOM 664 C C . LEU A 1 87 ? -10.848 -11.405 10.043 1.00 95.75 87 LEU A C 1
ATOM 666 O O . LEU A 1 87 ? -10.119 -11.988 9.253 1.00 95.75 87 LEU A O 1
ATOM 670 N N . ILE A 1 88 ? -12.132 -11.741 10.209 1.00 97.56 88 ILE A N 1
ATOM 671 C CA . ILE A 1 88 ? -12.779 -12.811 9.432 1.00 97.56 88 ILE A CA 1
ATOM 672 C C . ILE A 1 88 ? -12.758 -12.476 7.934 1.00 97.56 88 ILE A C 1
ATOM 674 O O . ILE A 1 88 ? -12.440 -13.333 7.117 1.00 97.56 88 ILE A O 1
ATOM 678 N N . TYR A 1 89 ? -13.074 -11.230 7.563 1.00 97.06 89 TYR A N 1
ATOM 679 C CA . TYR A 1 89 ? -13.018 -10.794 6.167 1.00 97.06 89 TYR A CA 1
ATOM 680 C C . TYR A 1 89 ? -11.595 -10.871 5.603 1.00 97.06 89 TYR A C 1
ATOM 682 O O . TYR A 1 89 ? -11.401 -11.401 4.513 1.00 97.06 89 TYR A O 1
ATOM 690 N N . PHE A 1 90 ? -10.606 -10.373 6.348 1.00 96.50 90 PHE A N 1
ATOM 691 C CA . PHE A 1 90 ? -9.198 -10.418 5.970 1.00 96.50 90 PHE A CA 1
ATOM 692 C C . PHE A 1 90 ? -8.750 -11.856 5.748 1.00 96.50 90 PHE A C 1
ATOM 694 O O . PHE A 1 90 ? -8.254 -12.147 4.670 1.00 96.50 90 PHE A O 1
ATOM 701 N N . GLU A 1 91 ? -9.006 -12.748 6.705 1.00 96.88 91 GLU A N 1
ATOM 702 C CA . GLU A 1 91 ? -8.613 -14.155 6.627 1.00 96.88 91 GLU A CA 1
ATOM 703 C C . GLU A 1 91 ? -9.236 -14.868 5.421 1.00 96.88 91 GLU A C 1
ATOM 705 O O . GLU A 1 91 ? -8.549 -15.571 4.681 1.00 96.88 91 GLU A O 1
ATOM 710 N N . LEU A 1 92 ? -10.533 -14.660 5.172 1.00 97.94 92 LEU A N 1
ATOM 711 C CA . LEU A 1 92 ? -11.218 -15.264 4.027 1.00 97.94 92 LEU A CA 1
ATOM 712 C C . LEU A 1 92 ? -10.656 -14.756 2.695 1.00 97.94 92 LEU A C 1
ATOM 714 O O . LEU A 1 92 ? -10.420 -15.546 1.781 1.00 97.94 92 LEU A O 1
ATOM 718 N N . VAL A 1 93 ? -10.426 -13.446 2.579 1.00 97.81 93 VAL A N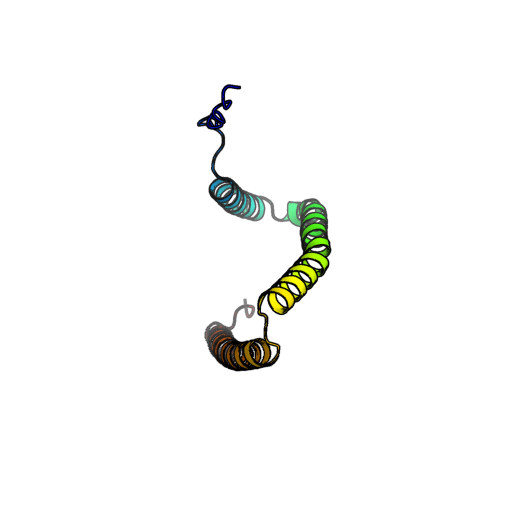 1
ATOM 719 C CA . VAL A 1 93 ? -9.918 -12.830 1.347 1.00 97.81 93 VAL A CA 1
ATOM 720 C C . VAL A 1 93 ? -8.457 -13.201 1.102 1.00 97.81 93 VAL A C 1
ATOM 722 O O . VAL A 1 93 ? -8.109 -13.528 -0.032 1.00 97.81 93 VAL A O 1
ATOM 725 N N . THR A 1 94 ? -7.600 -13.196 2.125 1.00 97.44 94 THR A N 1
ATOM 726 C CA . THR A 1 94 ? -6.191 -13.593 1.980 1.00 97.44 94 THR A CA 1
ATOM 727 C C . THR A 1 94 ? -6.055 -15.078 1.691 1.00 97.44 94 THR A C 1
ATOM 729 O O . THR A 1 94 ? -5.263 -15.438 0.825 1.00 97.44 94 THR A O 1
ATOM 732 N N . THR A 1 95 ? -6.867 -15.934 2.318 1.00 97.69 95 THR A N 1
ATOM 733 C CA . THR A 1 95 ? -6.906 -17.369 2.005 1.00 97.69 95 THR A CA 1
ATOM 734 C C . THR A 1 95 ? -7.335 -17.597 0.559 1.00 97.69 95 THR A C 1
ATOM 736 O O . THR A 1 95 ? -6.663 -18.324 -0.171 1.00 97.69 95 THR A O 1
ATOM 739 N N . ALA A 1 96 ? -8.403 -16.937 0.098 1.00 97.56 96 ALA A N 1
ATOM 740 C CA . ALA A 1 96 ? -8.843 -17.036 -1.293 1.00 97.56 96 ALA A CA 1
ATOM 741 C C . ALA A 1 96 ? -7.767 -16.535 -2.273 1.00 97.56 96 ALA A C 1
ATOM 743 O O . ALA A 1 96 ? -7.477 -17.199 -3.270 1.00 97.56 96 ALA A O 1
ATOM 744 N N . ALA A 1 97 ? -7.126 -15.402 -1.972 1.00 97.19 97 ALA A N 1
ATOM 745 C CA . ALA A 1 97 ? -6.031 -14.864 -2.773 1.00 97.19 97 ALA A CA 1
ATOM 746 C C . ALA A 1 97 ? -4.826 -15.818 -2.819 1.00 97.19 97 ALA A C 1
ATOM 748 O O . ALA A 1 97 ? -4.251 -16.016 -3.889 1.00 97.19 97 ALA A O 1
ATOM 749 N N . LEU A 1 98 ? -4.474 -16.447 -1.691 1.00 97.25 98 LEU A N 1
ATOM 750 C CA . LEU A 1 98 ? -3.400 -17.435 -1.610 1.00 97.25 98 LEU A CA 1
ATOM 751 C C . LEU A 1 98 ? -3.725 -18.675 -2.445 1.00 97.25 98 LEU A C 1
ATOM 753 O O . LEU A 1 98 ? -2.874 -19.124 -3.207 1.00 97.25 98 LEU A O 1
ATOM 757 N N . PHE A 1 99 ? -4.952 -19.195 -2.359 1.00 97.50 99 PHE A N 1
ATOM 758 C CA . PHE A 1 99 ? -5.402 -20.326 -3.174 1.00 97.50 99 PHE A CA 1
ATOM 759 C C . PHE A 1 99 ? -5.291 -20.032 -4.670 1.00 97.50 99 PHE A C 1
ATOM 761 O O . PHE A 1 99 ? -4.745 -20.845 -5.414 1.00 97.50 99 PHE A O 1
ATOM 768 N N . ILE A 1 100 ? -5.765 -18.864 -5.113 1.00 96.50 100 ILE A N 1
ATOM 769 C CA . ILE A 1 100 ? -5.686 -18.457 -6.521 1.00 96.50 100 ILE A CA 1
ATOM 770 C C . ILE A 1 100 ? -4.224 -18.274 -6.941 1.00 96.50 100 ILE A C 1
ATOM 772 O O . ILE A 1 100 ? -3.816 -18.807 -7.970 1.00 96.50 100 ILE A O 1
ATOM 776 N N . GLY A 1 101 ? -3.420 -17.566 -6.143 1.00 95.31 101 GLY A N 1
ATOM 777 C CA . GLY A 1 101 ? -2.003 -17.345 -6.426 1.00 95.31 101 GLY A CA 1
ATOM 778 C C . GLY A 1 101 ? -1.227 -18.656 -6.543 1.00 95.31 101 GLY A C 1
ATOM 779 O O . GLY A 1 101 ? -0.501 -18.858 -7.515 1.00 95.31 101 GLY A O 1
ATOM 780 N N . LEU A 1 102 ? -1.441 -19.586 -5.608 1.00 95.69 102 LEU A N 1
ATOM 781 C CA . LEU A 1 102 ? -0.842 -20.917 -5.651 1.00 95.69 102 LEU A CA 1
ATOM 782 C C . LEU A 1 102 ? -1.329 -21.715 -6.856 1.00 95.69 102 LEU A C 1
ATOM 784 O O . LEU A 1 102 ? -0.501 -22.317 -7.531 1.00 95.69 102 LEU A O 1
ATOM 788 N N . ALA A 1 103 ? -2.626 -21.712 -7.165 1.00 95.69 103 ALA A N 1
ATOM 789 C CA . ALA A 1 103 ? -3.143 -22.405 -8.341 1.00 95.69 103 ALA A CA 1
ATOM 790 C C . ALA A 1 103 ? -2.453 -21.897 -9.616 1.00 95.69 103 ALA A C 1
ATOM 792 O O . ALA A 1 103 ? -1.872 -22.686 -10.358 1.00 95.69 103 ALA A O 1
ATOM 793 N N . VAL A 1 104 ? -2.428 -20.578 -9.827 1.00 95.44 104 VAL A N 1
ATOM 794 C CA . VAL A 1 104 ? -1.788 -19.948 -10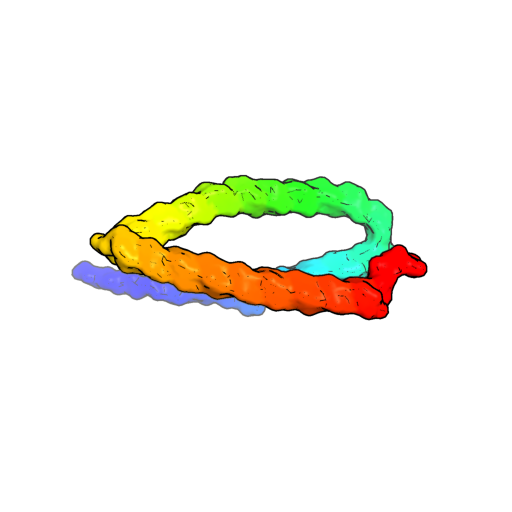.991 1.00 95.44 104 VAL A CA 1
ATOM 795 C C . VAL A 1 104 ? -0.301 -20.296 -11.073 1.00 95.44 104 VAL A C 1
ATOM 797 O O . VAL A 1 104 ? 0.167 -20.692 -12.138 1.00 95.44 104 VAL A O 1
ATOM 800 N N . VAL A 1 105 ? 0.441 -20.215 -9.964 1.00 94.38 105 VAL A N 1
ATOM 801 C CA . VAL A 1 105 ? 1.871 -20.566 -9.933 1.00 94.38 105 VAL A CA 1
ATOM 802 C C . VAL A 1 105 ? 2.091 -22.049 -10.235 1.00 94.38 105 VAL A C 1
ATOM 804 O O . VAL A 1 105 ? 3.005 -22.382 -10.982 1.00 94.38 105 VAL A O 1
ATOM 807 N N . ASN A 1 106 ? 1.250 -22.945 -9.719 1.00 92.69 106 ASN A N 1
ATOM 808 C CA . ASN A 1 106 ? 1.375 -24.380 -9.981 1.00 92.69 106 ASN A CA 1
ATOM 809 C C . ASN A 1 106 ? 1.004 -24.758 -11.426 1.00 92.69 106 ASN A C 1
ATOM 811 O O . ASN A 1 106 ? 1.580 -25.705 -11.964 1.00 92.69 106 ASN A O 1
ATOM 815 N N . PHE A 1 107 ? 0.085 -24.023 -12.065 1.00 92.31 107 PHE A N 1
ATOM 816 C CA . PHE A 1 107 ? -0.287 -24.228 -13.469 1.00 92.31 107 PHE A CA 1
ATOM 817 C C . PHE A 1 107 ? 0.730 -23.632 -14.444 1.00 92.31 107 PHE A C 1
ATOM 819 O O . PHE A 1 107 ? 1.183 -24.323 -15.351 1.00 92.31 107 PHE A O 1
ATOM 826 N N . ILE A 1 108 ? 1.084 -22.358 -14.266 1.00 92.44 108 ILE A N 1
ATOM 827 C CA . ILE A 1 108 ? 1.979 -21.632 -15.178 1.00 92.44 108 ILE A CA 1
ATOM 828 C C . ILE A 1 108 ? 3.443 -22.028 -14.938 1.00 92.44 108 ILE A C 1
ATOM 830 O O . ILE A 1 108 ? 4.249 -21.954 -15.860 1.00 92.44 108 ILE A O 1
ATOM 834 N N . LYS A 1 109 ? 3.786 -22.462 -13.715 1.00 87.19 109 LYS A N 1
ATOM 835 C CA . LYS A 1 109 ? 5.154 -22.776 -13.260 1.00 87.19 109 LYS A CA 1
ATOM 836 C C . LYS A 1 109 ? 6.182 -21.729 -13.720 1.00 87.19 109 LYS A C 1
ATOM 838 O O . LYS A 1 109 ? 7.166 -22.077 -14.377 1.00 87.19 109 LYS A O 1
ATOM 843 N N . PRO A 1 110 ? 5.956 -20.437 -13.412 1.00 80.62 110 PRO A N 1
ATOM 844 C CA . PRO A 1 110 ? 6.868 -19.379 -13.825 1.00 80.62 110 PRO A CA 1
ATOM 845 C C . PRO A 1 110 ? 8.257 -19.607 -13.207 1.00 80.62 110 PRO A C 1
ATOM 847 O O . PRO A 1 110 ? 8.362 -19.919 -12.023 1.00 80.62 110 PRO A O 1
ATOM 850 N N . GLY A 1 111 ? 9.314 -19.452 -14.009 1.00 76.25 111 GLY A N 1
ATOM 851 C CA . GLY A 1 111 ? 10.708 -19.633 -13.578 1.00 76.25 111 GLY A CA 1
ATOM 852 C C . GLY A 1 111 ? 11.351 -20.978 -13.938 1.00 76.25 111 GLY A C 1
ATOM 853 O O . GLY A 1 111 ? 12.510 -21.190 -13.604 1.00 76.25 111 GLY A O 1
ATOM 854 N N . LEU A 1 112 ? 10.638 -21.876 -14.632 1.00 74.62 112 LEU A N 1
ATOM 855 C CA . LEU A 1 112 ? 11.235 -23.059 -15.281 1.00 74.62 112 LEU A CA 1
ATOM 856 C C . LEU A 1 112 ? 11.842 -22.758 -16.669 1.00 74.62 112 LEU A C 1
ATOM 858 O O . LEU A 1 112 ? 12.187 -23.687 -17.398 1.00 74.62 112 LEU A O 1
ATOM 862 N N . GLY A 1 113 ? 11.953 -21.479 -17.033 1.00 55.94 113 GLY A N 1
ATOM 863 C CA . GLY A 1 113 ? 12.580 -20.985 -18.258 1.00 55.94 113 GLY A CA 1
ATOM 864 C C . GLY A 1 113 ? 13.522 -19.838 -17.949 1.00 55.94 113 GLY A C 1
ATOM 865 O O . GLY A 1 113 ? 13.218 -19.092 -16.989 1.00 55.94 113 GLY A O 1
#

Foldseek 3Di:
DDDDPDDPPPDPPPDDDPVVVVVVCVVVVVVCCVVCVPCCVVVVVVVVVVVVVVVVVCVVVVVVCVVCVCVVVPDNVVVVVVVVVVVVVCVVVVVVVVVVVVVCCVVVVPPPD

Sequence (113 aa):
MIAKAAQPIRRPWYLPSLTTQIMIGLVVGGFVGWLRPDWGNAVYFLRDIFINLIKSIIAPLVFSTIVVGIAGAGALRKVGRMGIKALIYFELVTTAALFIGLAVVNFIKPGLG

Radius of gyration: 22.93 Å; chains: 1; bounding box: 41×67×47 Å